Protein AF-A0A4Q8KC87-F1 (afdb_monomer)

Organism: Hadronyche cerberea (NCBI:txid1107879)

Solvent-accessible surface area (backbone atoms only — not comparable to full-atom values): 5095 Å² total; per-residue (Å²): 119,68,68,62,54,53,53,51,52,51,50,52,52,53,57,65,52,70,55,52,27,91,42,35,79,67,53,78,40,87,54,31,27,45,53,97,41,27,63,42,76,28,30,48,80,73,28,72,27,36,73,82,67,84,45,50,64,43,23,89,70,35,37,64,56,51,89,80,50,51,31,28,10,34,51,55,85,71,66,82,76,80,78,83,82,85,130

Sequence (87 aa):
MMQLAVLICLTLVVNIFAQRCTKDSDCGDDDRCCLFSRCLMKPGEREYCDRAGKTCTCKSGFQCSDTYGSGTCLNSSSISTSTTPNP

Radius of gyration: 19.63 Å; Cα contacts (8 Å, |Δi|>4): 134; chains: 1; bounding box: 40×20×73 Å

Nearest PDB structures (foldseek):
  3q8j-assembly1_A  TM=6.866E-01  e=4.417E-01  Asteropus
  2lqa-assembly1_A  TM=6.761E-01  e=1.423E+00  Asteropus

Structure (mmCIF, N/CA/C/O backbone):
data_AF-A0A4Q8KC87-F1
#
_entry.id   AF-A0A4Q8KC87-F1
#
loop_
_atom_site.group_PDB
_atom_site.id
_atom_site.type_symbol
_atom_site.label_atom_id
_atom_site.label_alt_id
_atom_site.label_comp_id
_atom_site.label_asym_id
_atom_site.label_entity_id
_atom_site.label_seq_id
_atom_site.pdbx_PDB_ins_code
_atom_site.Cartn_x
_atom_site.Cartn_y
_atom_site.Cartn_z
_atom_site.occupancy
_atom_site.B_iso_or_equiv
_atom_site.auth_seq_id
_atom_site.auth_comp_id
_atom_site.auth_asym_id
_atom_site.auth_atom_id
_atom_site.pdbx_PDB_model_num
ATOM 1 N N . MET A 1 1 ? -22.682 -0.411 40.032 1.00 61.38 1 MET A N 1
ATOM 2 C CA . MET A 1 1 ? -21.841 -1.452 39.392 1.00 61.38 1 MET A CA 1
ATOM 3 C C . MET A 1 1 ? -22.206 -1.735 37.927 1.00 61.38 1 MET A C 1
ATOM 5 O O . MET A 1 1 ? -21.287 -1.953 37.155 1.00 61.38 1 MET A O 1
ATOM 9 N N . MET A 1 2 ? -23.478 -1.670 37.491 1.00 65.19 2 MET A N 1
ATOM 10 C CA . MET A 1 2 ? -23.847 -1.923 36.075 1.00 65.19 2 MET A CA 1
ATOM 11 C C . MET A 1 2 ? -23.337 -0.876 35.065 1.00 65.19 2 MET A C 1
ATOM 13 O O . MET A 1 2 ? -22.908 -1.249 33.980 1.00 65.19 2 MET A O 1
ATOM 17 N N . GLN A 1 3 ? -23.334 0.420 35.404 1.00 73.06 3 GLN A N 1
ATOM 18 C CA . GLN A 1 3 ? -22.902 1.474 34.467 1.00 73.06 3 GLN A CA 1
ATOM 19 C C . GLN A 1 3 ? -21.436 1.346 34.031 1.00 73.06 3 GLN A C 1
ATOM 21 O O . GLN A 1 3 ? -21.126 1.591 32.869 1.00 73.06 3 GLN A O 1
ATOM 26 N N . LEU A 1 4 ? -20.546 0.931 34.939 1.00 77.75 4 LEU A N 1
ATOM 27 C CA . LEU A 1 4 ? -19.122 0.784 34.635 1.00 77.75 4 LEU A CA 1
ATOM 28 C C . LEU A 1 4 ? -18.890 -0.338 33.608 1.00 77.75 4 LEU A C 1
ATOM 30 O O . LEU A 1 4 ? -18.124 -0.162 32.669 1.00 77.75 4 LEU A O 1
ATOM 34 N N . ALA A 1 5 ? -19.614 -1.455 33.738 1.00 77.81 5 ALA A N 1
ATOM 35 C CA . ALA A 1 5 ? -19.540 -2.576 32.802 1.00 77.81 5 ALA A CA 1
ATOM 36 C C . ALA A 1 5 ? -20.050 -2.201 31.400 1.00 77.81 5 ALA A C 1
ATOM 38 O O . ALA A 1 5 ? -19.438 -2.572 30.401 1.00 77.81 5 ALA A O 1
ATOM 39 N N . VAL A 1 6 ? -21.130 -1.416 31.317 1.00 79.62 6 VAL A N 1
ATOM 40 C CA . VAL A 1 6 ? -21.669 -0.924 30.038 1.00 79.62 6 VAL A CA 1
ATOM 41 C C . VAL A 1 6 ? -20.685 0.032 29.356 1.00 79.62 6 VAL A C 1
ATOM 43 O O . VAL A 1 6 ? -20.454 -0.097 28.155 1.00 79.62 6 VAL A O 1
ATOM 46 N N . LEU A 1 7 ? -20.048 0.937 30.110 1.00 78.81 7 LEU A N 1
ATOM 47 C CA . LEU A 1 7 ? -19.023 1.841 29.574 1.00 78.81 7 LEU A CA 1
ATOM 48 C C . LEU A 1 7 ? -17.795 1.085 29.049 1.00 78.81 7 LEU A C 1
ATOM 50 O O . LEU A 1 7 ? -17.278 1.422 27.984 1.00 78.81 7 LEU A O 1
ATOM 54 N N . ILE A 1 8 ? -17.342 0.060 29.777 1.00 79.56 8 ILE A N 1
ATOM 55 C CA . ILE A 1 8 ? -16.208 -0.788 29.381 1.00 79.56 8 ILE A CA 1
ATOM 56 C C . ILE A 1 8 ? -16.548 -1.580 28.111 1.00 79.56 8 ILE A C 1
ATOM 58 O O . ILE A 1 8 ? -15.752 -1.612 27.176 1.00 79.56 8 ILE A O 1
ATOM 62 N N . CYS A 1 9 ? -17.749 -2.160 28.023 1.00 75.44 9 CYS A N 1
ATOM 63 C CA . CYS A 1 9 ? -18.202 -2.838 26.807 1.00 75.44 9 CYS A CA 1
ATOM 64 C C . CYS A 1 9 ? -18.281 -1.885 25.608 1.00 75.44 9 CYS A C 1
ATOM 66 O O . CYS A 1 9 ? -17.784 -2.221 24.537 1.00 75.44 9 CYS A O 1
ATOM 68 N N . LEU A 1 10 ? -18.858 -0.692 25.772 1.00 74.00 10 LEU A N 1
ATOM 69 C CA . LEU A 1 10 ? -18.950 0.299 24.694 1.00 74.00 10 LEU A CA 1
ATOM 70 C C . LEU A 1 10 ? -17.568 0.758 24.222 1.00 74.00 10 LEU A C 1
ATOM 72 O O . LEU A 1 10 ? -17.318 0.797 23.022 1.00 74.00 10 LEU A O 1
ATOM 76 N N . THR A 1 11 ? -16.651 1.052 25.143 1.00 68.94 11 THR A N 1
ATOM 77 C CA . THR A 1 11 ? -15.282 1.458 24.788 1.00 68.94 11 THR A CA 1
ATOM 78 C C . THR A 1 11 ? -14.505 0.338 24.102 1.00 68.94 11 THR A C 1
ATOM 80 O O . THR A 1 11 ? -13.854 0.602 23.096 1.00 68.94 11 THR A O 1
ATOM 83 N N . LEU A 1 12 ? -14.611 -0.912 24.563 1.00 63.50 12 LEU A N 1
ATOM 84 C CA . LEU A 1 12 ? -13.997 -2.067 23.897 1.00 63.50 12 LEU A CA 1
ATOM 85 C C . LEU A 1 12 ? -14.557 -2.287 22.490 1.00 63.50 12 LEU A C 1
ATOM 87 O O . LEU A 1 12 ? -13.786 -2.493 21.557 1.00 63.50 12 LEU A O 1
ATOM 91 N N . VAL A 1 13 ? -15.878 -2.206 22.318 1.00 62.66 13 VAL A N 1
ATOM 92 C CA . VAL A 1 13 ? -16.526 -2.343 21.007 1.00 62.66 13 VAL A CA 1
ATOM 93 C C . VAL A 1 13 ? -16.033 -1.243 20.068 1.00 62.66 13 VAL A C 1
ATOM 95 O O . VAL A 1 13 ? -15.521 -1.548 18.994 1.00 62.66 13 VAL A O 1
ATOM 98 N N . VAL A 1 14 ? -16.078 0.022 20.488 1.00 62.28 14 VAL A N 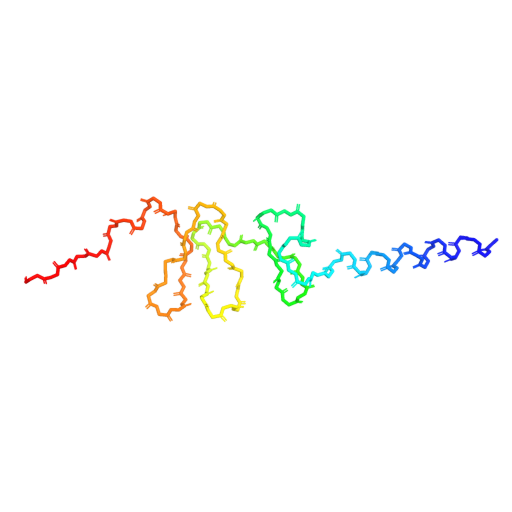1
ATOM 99 C CA . VAL A 1 14 ? -15.600 1.147 19.668 1.00 62.28 14 VAL A CA 1
ATOM 100 C C . VAL A 1 14 ? -14.116 0.992 19.321 1.00 62.28 14 VAL A C 1
ATOM 102 O O . VAL A 1 14 ? -13.743 1.215 18.175 1.00 62.28 14 VAL A O 1
ATOM 105 N N . ASN A 1 15 ? -13.276 0.528 20.248 1.00 59.62 15 ASN A N 1
ATOM 106 C CA . ASN A 1 15 ? -11.840 0.352 20.012 1.00 59.62 15 ASN A CA 1
ATOM 107 C C . ASN A 1 15 ? -11.525 -0.821 19.055 1.00 59.62 15 ASN A C 1
ATOM 109 O O . ASN A 1 15 ? -10.617 -0.728 18.233 1.00 59.62 15 ASN A O 1
ATOM 113 N N . ILE A 1 16 ? -12.312 -1.905 19.095 1.00 59.41 16 ILE A N 1
ATOM 114 C CA . ILE A 1 16 ? -12.184 -3.043 18.163 1.00 59.41 16 ILE A CA 1
ATOM 115 C C . ILE A 1 16 ? -12.620 -2.654 16.743 1.00 59.41 16 ILE A C 1
ATOM 117 O O . ILE A 1 16 ? -12.015 -3.103 15.766 1.00 59.41 16 ILE A O 1
ATOM 121 N N . PHE A 1 17 ? -13.654 -1.820 16.610 1.00 57.19 17 PHE A N 1
ATOM 122 C CA . PHE A 1 17 ? -14.113 -1.339 15.306 1.00 57.19 17 PHE A CA 1
ATOM 123 C C . PHE A 1 17 ? -13.255 -0.191 14.755 1.00 57.19 17 PHE A C 1
ATOM 125 O O . PHE A 1 17 ? -13.087 -0.112 13.542 1.00 57.19 17 PHE A O 1
ATOM 132 N N . ALA A 1 18 ? -12.637 0.629 15.611 1.00 57.78 18 ALA A N 1
ATOM 133 C CA . ALA A 1 18 ? -11.821 1.778 15.203 1.00 57.78 18 ALA A CA 1
ATOM 134 C C . ALA A 1 18 ? -10.528 1.413 14.452 1.00 57.78 18 ALA A C 1
ATOM 136 O O . ALA A 1 18 ? -9.940 2.268 13.799 1.00 57.78 18 ALA A O 1
ATOM 137 N N . GLN A 1 19 ? -10.068 0.161 14.519 1.00 62.28 19 GLN A N 1
ATOM 138 C CA . GLN A 1 19 ? -8.885 -0.280 13.767 1.00 62.28 19 GLN A CA 1
ATOM 139 C C . GLN A 1 19 ? -9.216 -0.877 12.397 1.00 62.28 19 GLN A C 1
ATOM 141 O O . GLN A 1 19 ? -8.297 -1.192 11.632 1.00 62.28 19 GLN A O 1
ATOM 146 N N . ARG A 1 20 ? -10.506 -1.072 12.093 1.00 79.81 20 ARG A N 1
ATOM 147 C CA . ARG A 1 20 ? -10.937 -1.598 10.803 1.00 79.81 20 ARG A CA 1
ATOM 148 C C . ARG A 1 20 ? -11.202 -0.461 9.839 1.00 79.81 20 ARG A C 1
ATOM 150 O O . ARG A 1 20 ? -11.871 0.505 10.177 1.00 79.81 20 ARG A O 1
ATOM 157 N N . CYS A 1 21 ? -10.721 -0.627 8.622 1.00 87.19 21 CYS A N 1
ATOM 158 C CA . CYS A 1 21 ? -10.992 0.287 7.527 1.00 87.19 21 CYS A CA 1
ATOM 159 C C . CYS A 1 21 ? -11.689 -0.460 6.386 1.00 87.19 21 CYS A C 1
ATOM 161 O O . CYS A 1 21 ? -11.576 -1.683 6.248 1.00 87.19 21 CYS A O 1
ATOM 163 N N . THR A 1 22 ? -12.408 0.288 5.562 1.00 87.00 22 THR A N 1
ATOM 164 C CA . THR A 1 22 ? -12.983 -0.175 4.291 1.00 87.00 22 THR A CA 1
ATOM 165 C C . THR A 1 22 ? -12.389 0.557 3.093 1.00 87.00 22 THR A C 1
ATOM 167 O O . THR A 1 22 ? -12.416 0.041 1.979 1.00 87.00 22 THR A O 1
ATOM 170 N N . LYS A 1 23 ? -11.823 1.740 3.330 1.00 87.19 23 LYS A N 1
ATOM 171 C CA . LYS A 1 23 ? -11.177 2.614 2.349 1.00 87.19 23 LYS A CA 1
ATOM 172 C C . LYS A 1 23 ? -10.104 3.451 3.035 1.00 87.19 23 LYS A C 1
ATOM 174 O O . LYS A 1 23 ? -10.143 3.639 4.249 1.00 87.19 23 LYS A O 1
ATOM 179 N N . ASP A 1 24 ? -9.169 3.973 2.253 1.00 87.19 24 ASP A N 1
ATOM 180 C CA . ASP A 1 24 ? -8.015 4.731 2.755 1.00 87.19 24 ASP A CA 1
ATOM 181 C C . ASP A 1 24 ? -8.416 5.928 3.629 1.00 87.19 24 ASP A C 1
ATOM 183 O O . ASP A 1 24 ? -7.796 6.170 4.661 1.00 87.19 24 ASP A O 1
ATOM 187 N N . SER A 1 25 ? -9.510 6.619 3.285 1.00 84.44 25 SER A N 1
ATOM 188 C CA . SER A 1 25 ? -10.018 7.762 4.058 1.00 84.44 25 SER A CA 1
ATOM 189 C C . SER A 1 25 ? -10.417 7.410 5.495 1.00 84.44 25 SER A C 1
ATOM 191 O O . SER A 1 25 ? -10.454 8.291 6.348 1.00 84.44 25 SER A O 1
ATOM 193 N N . ASP A 1 26 ? -10.716 6.138 5.778 1.00 86.50 26 ASP A N 1
ATOM 194 C CA . ASP A 1 26 ? -11.080 5.690 7.127 1.00 86.50 26 ASP A CA 1
ATOM 195 C C . ASP A 1 26 ? -9.865 5.705 8.074 1.00 86.50 26 ASP A C 1
ATOM 197 O O . ASP A 1 26 ? -10.025 5.696 9.291 1.00 86.50 26 ASP A O 1
ATOM 201 N N . CYS A 1 27 ? -8.643 5.744 7.529 1.00 85.94 27 CYS A N 1
ATOM 202 C CA . CYS A 1 27 ? -7.404 5.744 8.302 1.00 85.94 27 CYS A CA 1
ATOM 203 C C . CYS A 1 27 ? -7.011 7.120 8.852 1.00 85.94 27 CYS A C 1
ATOM 205 O O . CYS A 1 27 ? -6.073 7.197 9.650 1.00 85.94 27 CYS A O 1
ATOM 207 N N . GLY A 1 28 ? -7.729 8.177 8.451 1.00 81.19 28 GLY A N 1
ATOM 208 C CA . GLY A 1 28 ? -7.577 9.539 8.970 1.00 81.19 28 GLY A CA 1
ATOM 209 C C . GLY A 1 28 ? -6.265 10.237 8.605 1.00 81.19 28 GLY A C 1
ATOM 210 O O . GLY A 1 28 ? -5.980 11.286 9.172 1.00 81.19 28 GLY A O 1
ATOM 211 N N . ASP A 1 29 ? -5.469 9.659 7.703 1.00 83.12 29 ASP A N 1
ATOM 212 C CA . ASP A 1 29 ? -4.133 10.135 7.350 1.00 83.12 29 ASP A CA 1
ATOM 213 C C . ASP A 1 29 ? -3.804 9.775 5.889 1.00 83.12 29 ASP A C 1
ATOM 215 O O . ASP A 1 29 ? -3.997 8.630 5.469 1.00 83.12 29 ASP A O 1
ATOM 219 N N . ASP A 1 30 ? -3.318 10.751 5.117 1.00 82.88 30 ASP A N 1
ATOM 220 C CA . ASP A 1 30 ? -3.021 10.601 3.684 1.00 82.88 30 ASP A CA 1
ATOM 221 C C . ASP A 1 30 ? -1.831 9.673 3.401 1.00 82.88 30 ASP A C 1
ATOM 223 O O . ASP A 1 30 ? -1.726 9.105 2.308 1.00 82.88 30 ASP A O 1
ATOM 227 N N . ASP A 1 31 ? -0.954 9.476 4.384 1.00 88.19 31 ASP A N 1
ATOM 228 C CA . ASP A 1 31 ? 0.189 8.568 4.334 1.00 88.19 31 ASP A CA 1
ATOM 229 C C . ASP A 1 31 ? -0.180 7.140 4.760 1.00 88.19 31 ASP A C 1
ATOM 231 O O . ASP A 1 31 ? 0.684 6.255 4.803 1.00 88.19 31 ASP A O 1
ATOM 235 N N . ARG A 1 32 ? -1.460 6.883 5.045 1.00 90.12 32 ARG A N 1
ATOM 236 C CA . ARG A 1 32 ? -1.991 5.559 5.362 1.00 90.12 32 ARG A CA 1
ATOM 237 C C . ARG A 1 32 ? -2.964 5.075 4.302 1.00 90.12 32 ARG A C 1
ATOM 239 O O . ARG A 1 32 ? -3.498 5.821 3.488 1.00 90.12 32 ARG A O 1
ATOM 246 N N . CYS A 1 33 ? -3.151 3.770 4.298 1.00 90.00 33 CYS A N 1
ATOM 247 C CA . CYS A 1 33 ? -3.958 3.044 3.334 1.00 90.00 33 CYS A CA 1
ATOM 248 C C . CYS A 1 33 ? -4.711 1.926 4.039 1.00 90.00 33 CYS A C 1
ATOM 250 O O . CYS A 1 33 ? -4.247 1.378 5.045 1.00 90.00 33 CYS A O 1
ATOM 252 N N . CYS A 1 34 ? -5.848 1.550 3.476 1.00 90.19 34 CYS A N 1
ATOM 253 C CA . CYS A 1 34 ? -6.618 0.431 3.953 1.00 90.19 34 CYS A CA 1
ATOM 254 C C . CYS A 1 34 ? -6.254 -0.849 3.203 1.00 90.19 34 CYS A C 1
ATOM 256 O O . CYS A 1 34 ? -6.632 -1.038 2.050 1.00 90.19 34 CYS A O 1
ATOM 258 N N . LEU A 1 35 ? -5.572 -1.768 3.882 1.00 88.56 35 LEU A N 1
ATOM 259 C CA . LEU A 1 35 ? -5.203 -3.066 3.326 1.00 88.56 35 LEU A CA 1
ATOM 260 C C . LEU A 1 35 ? -5.648 -4.182 4.270 1.00 88.56 35 LEU A C 1
ATOM 262 O O . LEU A 1 35 ? -5.370 -4.141 5.467 1.00 88.56 35 LEU A O 1
ATOM 266 N N . PHE A 1 36 ? -6.360 -5.182 3.742 1.00 86.31 36 PHE A N 1
ATOM 267 C CA . PHE A 1 36 ? -6.946 -6.275 4.537 1.00 86.31 36 PHE A CA 1
ATOM 268 C C . PHE A 1 36 ? -7.759 -5.773 5.745 1.00 86.31 36 PHE A C 1
ATOM 270 O O . PHE A 1 36 ? -7.673 -6.314 6.849 1.00 86.31 36 PHE A O 1
ATOM 277 N N . SER A 1 37 ? -8.522 -4.696 5.534 1.00 87.38 37 SER A N 1
ATOM 278 C CA . SER A 1 37 ? -9.294 -4.004 6.571 1.00 87.38 37 SER A CA 1
ATOM 279 C C . SER A 1 37 ? -8.457 -3.486 7.742 1.00 87.38 37 SER A C 1
ATOM 281 O O . SER A 1 37 ? -8.972 -3.363 8.851 1.00 87.38 37 SER A O 1
ATOM 283 N N . ARG A 1 38 ? -7.176 -3.172 7.519 1.00 86.69 38 ARG A N 1
ATOM 284 C CA . ARG A 1 38 ? -6.298 -2.507 8.486 1.00 86.69 38 ARG A CA 1
ATOM 285 C C . ARG A 1 38 ? -5.618 -1.298 7.867 1.00 86.69 38 ARG A C 1
ATOM 287 O O . ARG A 1 38 ? -5.208 -1.323 6.711 1.00 86.69 38 ARG A O 1
ATOM 294 N N . CYS A 1 39 ? -5.445 -0.267 8.682 1.00 87.06 39 CYS A N 1
ATOM 295 C CA . CYS A 1 39 ? -4.709 0.926 8.296 1.00 87.06 39 CYS A CA 1
ATOM 296 C C . CYS A 1 39 ? -3.201 0.696 8.392 1.00 87.06 39 CYS A C 1
ATOM 298 O O . CYS A 1 39 ? -2.641 0.667 9.493 1.00 87.06 39 CYS A O 1
ATOM 300 N N . LEU A 1 40 ? -2.543 0.562 7.246 1.00 88.62 40 LEU A N 1
ATOM 301 C CA . LEU A 1 40 ? -1.093 0.417 7.127 1.00 88.62 40 LEU A CA 1
ATOM 302 C C . LEU A 1 40 ? -0.459 1.724 6.649 1.00 88.62 40 LEU A C 1
ATOM 304 O O . LEU A 1 40 ? -1.150 2.610 6.154 1.00 88.62 40 LEU A O 1
ATOM 308 N N . MET A 1 41 ? 0.854 1.849 6.831 1.00 89.69 41 MET A N 1
ATOM 309 C CA . MET A 1 41 ? 1.617 2.964 6.274 1.00 89.69 41 MET A CA 1
ATOM 310 C C . MET A 1 41 ? 1.840 2.724 4.778 1.00 89.69 41 MET A C 1
ATOM 312 O O . MET A 1 41 ? 2.172 1.607 4.376 1.00 89.69 41 MET A O 1
ATOM 316 N N . LYS A 1 42 ? 1.662 3.761 3.961 1.00 91.69 42 LYS A N 1
ATOM 317 C CA . LYS A 1 42 ? 2.029 3.727 2.546 1.00 91.69 42 LYS A CA 1
ATOM 318 C C . LYS A 1 42 ? 3.555 3.657 2.402 1.00 91.69 42 LYS A C 1
ATOM 320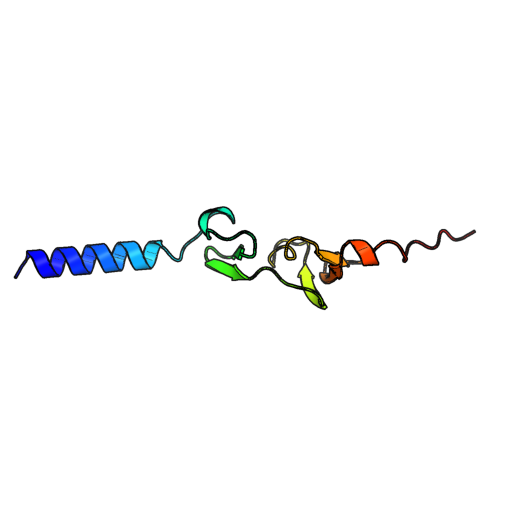 O O . LYS A 1 42 ? 4.250 4.315 3.182 1.00 91.69 42 LYS A O 1
ATOM 325 N N . PRO A 1 43 ? 4.072 2.911 1.411 1.00 91.06 43 PRO A N 1
ATOM 326 C CA . PRO A 1 43 ? 5.503 2.824 1.179 1.00 91.06 43 PRO A CA 1
ATOM 327 C C . PRO A 1 43 ? 6.110 4.173 0.756 1.00 91.06 43 PRO A C 1
ATOM 329 O O . PRO A 1 43 ? 5.562 4.882 -0.092 1.00 91.06 43 PRO A O 1
ATOM 332 N N . GLY A 1 44 ? 7.232 4.539 1.371 1.00 90.00 44 GLY A N 1
ATOM 333 C CA . GLY A 1 44 ? 8.052 5.709 1.051 1.00 90.00 44 GLY A CA 1
ATOM 334 C C . GLY A 1 44 ? 9.128 5.416 0.003 1.00 90.00 44 GLY A C 1
ATOM 335 O O . GLY A 1 44 ? 9.124 4.370 -0.638 1.00 90.00 44 GLY A O 1
ATOM 336 N N . GLU A 1 45 ? 10.072 6.340 -0.188 1.00 91.25 45 GLU A N 1
ATOM 337 C CA . GLU A 1 45 ? 11.153 6.175 -1.169 1.00 91.25 45 GLU A CA 1
ATOM 338 C C . GLU A 1 45 ? 11.926 4.859 -0.973 1.00 91.25 45 GLU A C 1
ATOM 340 O O . GLU A 1 45 ? 12.337 4.531 0.138 1.00 91.25 45 GLU A O 1
ATOM 345 N N . ARG A 1 46 ? 12.181 4.143 -2.072 1.00 89.38 46 ARG A N 1
ATOM 346 C CA . ARG A 1 46 ? 12.884 2.851 -2.147 1.00 89.38 46 ARG A CA 1
ATOM 347 C C . ARG A 1 46 ? 12.188 1.685 -1.445 1.00 89.38 46 ARG A C 1
ATOM 349 O O . ARG A 1 46 ? 12.716 0.575 -1.485 1.00 89.38 46 ARG A O 1
ATOM 356 N N . GLU A 1 47 ? 11.006 1.886 -0.873 1.00 90.88 47 GLU A N 1
ATOM 357 C CA . GLU A 1 47 ? 10.198 0.789 -0.346 1.00 90.88 47 GLU A CA 1
ATOM 358 C C . GLU A 1 47 ? 9.454 0.059 -1.466 1.00 90.88 47 GLU A C 1
ATOM 360 O O . GLU A 1 47 ? 9.189 0.611 -2.538 1.00 90.88 47 GLU A O 1
ATOM 365 N N . TYR A 1 48 ? 9.152 -1.215 -1.221 1.00 88.75 48 TYR A N 1
ATOM 366 C CA . TYR A 1 48 ? 8.482 -2.081 -2.184 1.00 88.75 48 TYR A CA 1
ATOM 367 C C . TYR A 1 48 ? 7.057 -1.602 -2.473 1.00 88.75 48 TYR A C 1
ATOM 369 O O . TYR A 1 48 ? 6.304 -1.257 -1.561 1.00 88.75 48 TYR A O 1
ATOM 377 N N . CYS A 1 49 ? 6.673 -1.654 -3.744 1.00 89.62 49 CYS A N 1
ATOM 378 C CA . CYS A 1 49 ? 5.319 -1.383 -4.204 1.00 89.62 49 CYS A CA 1
ATOM 379 C C . CYS A 1 49 ? 4.889 -2.400 -5.261 1.00 89.62 49 CYS A C 1
ATOM 381 O O . CYS A 1 49 ? 5.713 -2.979 -5.971 1.00 89.62 49 CYS A O 1
ATOM 383 N N . ASP A 1 50 ? 3.580 -2.605 -5.370 1.00 86.31 50 ASP A N 1
ATOM 384 C CA . ASP A 1 50 ? 2.981 -3.589 -6.262 1.00 86.31 50 ASP A CA 1
ATOM 385 C C . ASP A 1 50 ? 1.670 -3.049 -6.853 1.00 86.31 50 ASP A C 1
ATOM 387 O O . ASP A 1 50 ? 0.811 -2.543 -6.126 1.00 86.31 50 ASP A O 1
ATOM 391 N N . ARG A 1 51 ? 1.502 -3.142 -8.179 1.00 73.69 51 ARG A N 1
ATOM 392 C CA . ARG A 1 51 ? 0.277 -2.695 -8.869 1.00 73.69 51 ARG A CA 1
ATOM 393 C C . ARG A 1 51 ? -0.863 -3.703 -8.816 1.00 73.69 51 ARG A C 1
ATOM 395 O O . ARG A 1 51 ? -1.994 -3.327 -9.111 1.00 73.69 51 ARG A O 1
ATOM 402 N N . ALA A 1 52 ? -0.622 -4.951 -8.424 1.00 74.69 52 ALA A N 1
ATOM 403 C CA . ALA A 1 52 ? -1.668 -5.965 -8.303 1.00 74.69 52 ALA A CA 1
ATOM 404 C C . ALA A 1 52 ? -2.567 -5.752 -7.068 1.00 74.69 52 ALA A C 1
ATOM 406 O O . ALA A 1 52 ? -3.359 -6.630 -6.726 1.00 74.69 52 ALA A O 1
ATOM 407 N N . GLY A 1 53 ? -2.444 -4.611 -6.374 1.00 71.19 53 GLY A N 1
ATOM 408 C CA . GLY A 1 53 ? -3.268 -4.254 -5.217 1.00 71.19 53 GLY A CA 1
ATOM 409 C C . GLY A 1 53 ? -2.970 -5.092 -3.975 1.00 71.19 53 GLY A C 1
ATOM 410 O O . GLY A 1 53 ? -3.738 -5.073 -3.015 1.00 71.19 53 GLY A O 1
ATOM 411 N N . LYS A 1 54 ? -1.863 -5.848 -3.981 1.00 79.94 54 LYS A N 1
ATOM 412 C CA . LYS A 1 54 ? -1.411 -6.622 -2.817 1.00 79.94 54 LYS A CA 1
ATOM 413 C C . LYS A 1 54 ? -0.739 -5.756 -1.760 1.00 79.94 54 LYS A C 1
ATOM 415 O O . LYS A 1 54 ? -0.613 -6.189 -0.617 1.00 79.94 54 LYS A O 1
ATOM 420 N N . THR A 1 55 ? -0.313 -4.555 -2.138 1.00 85.19 55 THR A N 1
ATOM 421 C CA . THR A 1 55 ? 0.272 -3.559 -1.245 1.00 85.19 55 THR A CA 1
ATOM 422 C C . THR A 1 55 ? -0.453 -2.237 -1.404 1.00 85.19 55 THR A C 1
ATOM 424 O O . THR A 1 55 ? -1.192 -2.013 -2.362 1.00 85.19 55 THR A O 1
ATOM 427 N N . CYS A 1 56 ? -0.197 -1.330 -0.473 1.00 88.06 56 CYS A N 1
ATOM 428 C CA . CYS A 1 56 ? -0.618 0.048 -0.623 1.00 88.06 56 CYS A CA 1
ATOM 429 C C . CYS A 1 56 ? 0.145 0.755 -1.740 1.00 88.06 56 CYS A C 1
ATOM 431 O O . CYS A 1 56 ? 1.283 0.395 -2.055 1.00 88.06 56 CYS A O 1
ATOM 433 N N . THR A 1 57 ? -0.474 1.789 -2.304 1.00 88.06 57 THR A N 1
ATOM 434 C CA . THR A 1 57 ? 0.202 2.726 -3.201 1.00 88.06 57 THR A CA 1
ATOM 435 C C . THR A 1 57 ? 1.258 3.517 -2.439 1.00 88.06 57 THR A C 1
ATOM 437 O O . THR A 1 57 ? 1.103 3.753 -1.241 1.00 88.06 57 THR A O 1
ATOM 440 N N . CYS A 1 58 ? 2.294 3.975 -3.138 1.00 90.00 58 CYS A N 1
ATOM 441 C CA . CYS A 1 58 ? 3.324 4.833 -2.561 1.00 90.00 58 CYS A CA 1
ATOM 442 C C . CYS A 1 58 ? 2.744 6.083 -1.878 1.00 90.00 58 CYS A C 1
ATOM 444 O O . CYS A 1 58 ? 1.657 6.554 -2.233 1.00 90.00 58 CYS A O 1
ATOM 446 N N . LYS A 1 59 ? 3.488 6.628 -0.910 1.00 91.44 59 LYS A N 1
ATOM 447 C CA . LYS A 1 59 ? 3.201 7.934 -0.307 1.00 91.44 59 LYS A CA 1
ATOM 448 C C . LYS A 1 59 ? 3.140 9.033 -1.364 1.00 91.44 59 LYS A C 1
ATOM 450 O O . LYS A 1 59 ? 3.765 8.944 -2.424 1.00 91.44 59 LYS A O 1
ATOM 455 N N . SER A 1 60 ? 2.424 10.103 -1.035 1.00 86.69 60 SER A N 1
ATOM 456 C CA . SER A 1 60 ? 2.330 11.302 -1.865 1.00 86.69 60 SER A CA 1
ATOM 457 C C . SER A 1 60 ? 3.722 11.819 -2.250 1.00 86.69 60 SER A C 1
ATOM 459 O O . SER A 1 60 ? 4.601 11.958 -1.404 1.00 86.69 60 SER A O 1
ATOM 461 N N . GLY A 1 61 ? 3.927 12.086 -3.542 1.00 86.31 61 GLY A N 1
ATOM 462 C CA . GLY A 1 61 ? 5.222 12.501 -4.099 1.00 86.31 61 GLY A CA 1
ATOM 463 C C . GLY A 1 61 ? 6.073 11.357 -4.662 1.00 86.31 61 GLY A C 1
ATOM 464 O O . GLY A 1 61 ? 6.978 11.612 -5.459 1.00 86.31 61 GLY A O 1
ATOM 465 N N . PHE A 1 62 ? 5.741 10.101 -4.362 1.00 89.12 62 PHE A N 1
ATOM 466 C CA . PHE A 1 62 ? 6.417 8.930 -4.915 1.00 89.12 62 PHE A CA 1
ATOM 467 C C . PHE A 1 62 ? 5.527 8.182 -5.912 1.00 89.12 62 PHE A C 1
ATOM 469 O O . PHE A 1 62 ? 4.308 8.124 -5.771 1.00 89.12 62 PHE A O 1
ATOM 476 N N . GLN A 1 63 ? 6.149 7.574 -6.914 1.00 89.06 63 GLN A N 1
ATOM 477 C CA . GLN A 1 63 ? 5.504 6.710 -7.893 1.00 89.06 63 GLN A CA 1
ATOM 478 C C . GLN A 1 63 ? 6.173 5.340 -7.885 1.00 89.06 63 GLN A C 1
ATOM 480 O O . GLN A 1 63 ? 7.387 5.226 -7.715 1.00 89.06 63 GLN A O 1
ATOM 485 N N . CYS A 1 64 ? 5.375 4.293 -8.076 1.00 88.00 64 CYS A N 1
ATOM 486 C CA . CYS A 1 64 ? 5.905 2.943 -8.168 1.00 88.00 64 CYS A CA 1
ATOM 487 C C . CYS A 1 64 ? 6.677 2.791 -9.482 1.00 88.00 64 CYS A C 1
ATOM 489 O O . CYS A 1 64 ? 6.104 2.923 -10.562 1.00 88.00 64 CYS A O 1
ATOM 491 N N . SER A 1 65 ? 7.981 2.541 -9.383 1.00 88.69 65 SER A N 1
ATOM 492 C CA . SER A 1 65 ? 8.845 2.210 -10.511 1.00 88.69 65 SER A CA 1
ATOM 493 C C . SER A 1 65 ? 8.722 0.720 -10.794 1.00 88.69 65 SER A C 1
ATOM 495 O O . SER A 1 65 ? 9.577 -0.073 -10.401 1.00 88.69 65 SER A O 1
ATOM 497 N N . ASP A 1 66 ? 7.618 0.330 -11.421 1.00 80.19 66 ASP A N 1
ATOM 498 C CA . ASP A 1 66 ? 7.349 -1.049 -11.806 1.00 80.19 66 ASP A CA 1
ATOM 499 C C . ASP A 1 66 ? 7.586 -1.267 -13.305 1.00 80.19 66 ASP A C 1
ATOM 501 O O . ASP A 1 66 ? 7.154 -0.485 -14.147 1.00 80.19 66 ASP A O 1
ATOM 505 N N . THR A 1 67 ? 8.287 -2.350 -13.646 1.00 71.31 67 THR A N 1
ATOM 506 C CA . THR A 1 67 ? 8.423 -2.820 -15.040 1.00 71.31 67 THR A CA 1
ATOM 507 C C .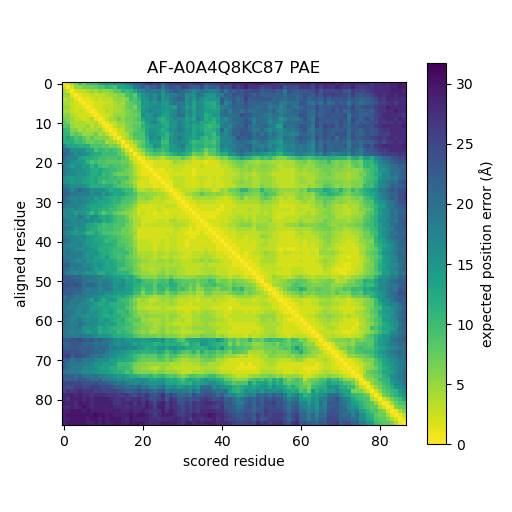 THR A 1 67 ? 7.541 -4.043 -15.306 1.00 71.31 67 THR A C 1
ATOM 509 O O . THR A 1 67 ? 7.091 -4.251 -16.426 1.00 71.31 67 THR A O 1
ATOM 512 N N . TYR A 1 68 ? 7.253 -4.837 -14.268 1.00 75.56 68 TYR A N 1
ATOM 513 C CA . TYR A 1 68 ? 6.532 -6.114 -14.372 1.00 75.56 68 TYR A CA 1
ATOM 514 C C . TYR A 1 68 ? 5.455 -6.289 -13.286 1.00 75.56 68 TYR A C 1
ATOM 516 O O . TYR A 1 68 ? 5.144 -7.408 -12.887 1.00 75.56 68 TYR A O 1
ATOM 524 N N . GLY A 1 69 ? 4.895 -5.189 -12.773 1.00 74.56 69 GLY A N 1
ATOM 525 C CA . GLY A 1 69 ? 3.834 -5.205 -11.754 1.00 74.56 69 GLY A CA 1
ATOM 526 C C . GLY A 1 69 ? 4.313 -5.122 -10.300 1.00 74.56 69 GLY A C 1
ATOM 527 O O . GLY A 1 69 ? 3.515 -4.777 -9.432 1.00 74.56 69 GLY A O 1
ATOM 528 N N . SER A 1 70 ? 5.605 -5.333 -10.045 1.00 84.06 70 SER A N 1
ATOM 529 C CA . SER A 1 70 ? 6.270 -5.072 -8.762 1.00 84.06 70 SER A CA 1
ATOM 530 C C . SER A 1 70 ? 7.467 -4.146 -8.958 1.00 84.06 70 SER A C 1
ATOM 532 O O . SER A 1 70 ? 8.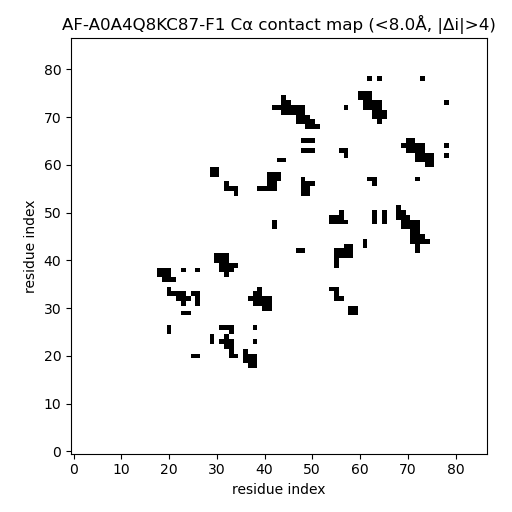164 -4.246 -9.974 1.00 84.06 70 SER A O 1
ATOM 534 N N . GLY A 1 71 ? 7.737 -3.284 -7.986 1.00 89.75 71 GLY A N 1
ATOM 535 C CA . GLY A 1 71 ? 8.791 -2.286 -8.083 1.00 89.75 71 GLY A CA 1
ATOM 536 C C . GLY A 1 71 ? 9.148 -1.658 -6.745 1.00 89.75 71 GLY A C 1
ATOM 537 O O . GLY A 1 71 ? 8.875 -2.207 -5.675 1.00 89.75 71 GLY A O 1
ATOM 538 N N . THR A 1 72 ? 9.760 -0.483 -6.818 1.00 90.56 72 THR A N 1
ATOM 539 C CA . THR A 1 72 ? 10.037 0.359 -5.654 1.00 90.56 72 THR A CA 1
ATOM 540 C C . THR A 1 72 ? 9.487 1.758 -5.864 1.00 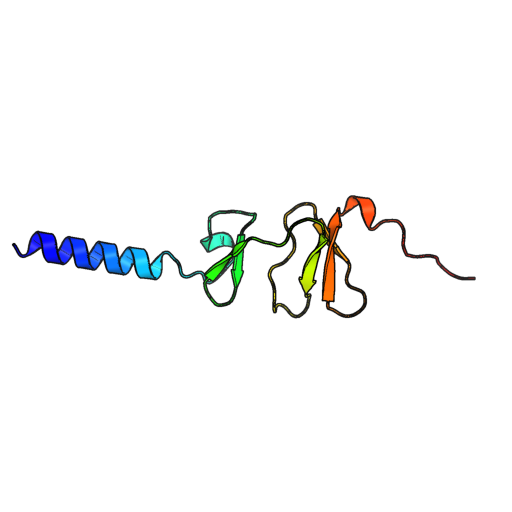90.56 72 THR A C 1
ATOM 542 O O . THR A 1 72 ? 9.423 2.263 -6.984 1.00 90.56 72 THR A O 1
ATOM 545 N N . CYS A 1 73 ? 9.060 2.399 -4.785 1.00 91.25 73 CYS A N 1
ATOM 546 C CA . CYS A 1 73 ? 8.587 3.772 -4.829 1.00 91.25 73 CYS A CA 1
ATOM 547 C C . CYS A 1 73 ? 9.767 4.718 -5.077 1.00 91.25 73 CYS A C 1
ATOM 549 O O . CYS A 1 73 ? 10.679 4.816 -4.260 1.00 91.25 73 CYS A O 1
ATOM 551 N N . LEU A 1 74 ? 9.761 5.435 -6.194 1.00 90.94 74 LEU A N 1
ATOM 552 C CA . LEU A 1 74 ? 10.755 6.457 -6.515 1.00 90.94 74 LEU A CA 1
ATOM 553 C C . LEU A 1 74 ? 10.105 7.832 -6.492 1.00 90.94 74 LEU A C 1
ATOM 555 O O . LEU A 1 74 ? 8.901 7.963 -6.698 1.00 90.94 74 LEU A O 1
ATOM 559 N N . ASN A 1 75 ? 10.893 8.870 -6.225 1.00 88.06 75 ASN A N 1
ATOM 560 C CA . ASN A 1 75 ? 10.400 10.237 -6.320 1.00 88.06 75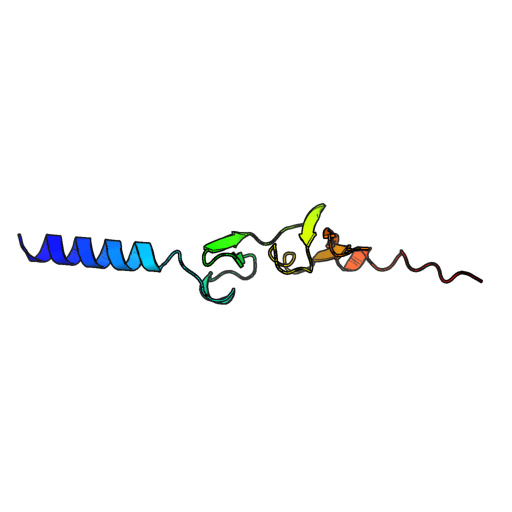 ASN A CA 1
ATOM 561 C C . ASN A 1 75 ? 9.851 10.472 -7.738 1.00 88.06 75 ASN A C 1
ATOM 563 O O . ASN A 1 75 ? 10.501 10.152 -8.730 1.00 88.06 75 ASN A O 1
ATOM 567 N N . SER A 1 76 ? 8.650 11.032 -7.849 1.00 71.19 76 SER A N 1
ATOM 568 C CA . SER A 1 76 ? 8.021 11.277 -9.155 1.00 71.19 76 SER A CA 1
ATOM 569 C C . SER A 1 76 ? 8.910 12.137 -10.066 1.00 71.19 76 SER A C 1
ATOM 571 O O . SER A 1 76 ? 8.905 11.968 -11.283 1.00 71.19 76 SER A O 1
ATOM 573 N N . SER A 1 77 ? 9.743 13.000 -9.475 1.00 67.12 77 SER A N 1
ATOM 574 C CA . SER A 1 77 ? 10.718 13.833 -10.182 1.00 67.12 77 SER A CA 1
ATOM 575 C C . SER A 1 77 ? 11.894 13.054 -10.786 1.00 67.12 77 SER A C 1
ATOM 577 O O . SER A 1 77 ? 12.525 13.545 -11.717 1.00 67.12 77 SER A O 1
ATOM 579 N N . SER A 1 78 ? 12.209 11.852 -10.291 1.00 60.22 78 SER A N 1
ATOM 580 C CA . SER A 1 78 ? 13.323 11.028 -10.785 1.00 60.22 78 SER A CA 1
ATOM 581 C C . SER A 1 78 ? 12.912 9.973 -11.817 1.00 60.22 78 SER A C 1
ATOM 583 O O . SER A 1 78 ? 13.781 9.345 -12.412 1.00 60.22 78 SER A O 1
ATOM 585 N N . ILE A 1 79 ? 11.615 9.811 -12.100 1.00 59.09 79 ILE A N 1
ATOM 586 C CA . ILE A 1 79 ? 11.105 8.823 -13.073 1.00 59.09 79 ILE A CA 1
ATOM 587 C C . ILE A 1 79 ? 11.211 9.325 -14.532 1.00 59.09 79 ILE A C 1
ATOM 589 O O . ILE A 1 79 ? 11.002 8.575 -15.481 1.00 59.09 79 ILE A O 1
ATOM 593 N N . SER A 1 80 ? 11.642 10.572 -14.750 1.00 49.19 80 SER A N 1
ATOM 594 C CA . SER A 1 80 ? 11.722 11.193 -16.085 1.00 49.19 80 SER A CA 1
ATOM 595 C C . SER A 1 80 ? 12.925 10.773 -16.958 1.00 49.19 80 SER A C 1
ATOM 597 O O . SER A 1 80 ? 13.178 11.424 -17.967 1.00 49.19 80 SER A O 1
ATOM 599 N N . THR A 1 81 ? 13.686 9.719 -16.632 1.00 45.91 81 THR A N 1
ATOM 600 C CA . THR A 1 81 ? 14.963 9.421 -17.331 1.00 45.91 81 THR A CA 1
ATOM 601 C C . THR A 1 81 ? 15.173 7.988 -17.829 1.00 45.91 81 THR A C 1
ATOM 603 O O . THR A 1 81 ? 16.293 7.645 -18.194 1.00 45.91 81 THR A O 1
ATOM 606 N N . SER A 1 82 ? 14.137 7.152 -17.948 1.00 48.06 82 SER A N 1
ATOM 607 C CA . SER A 1 82 ? 14.303 5.802 -18.526 1.00 48.06 82 SER A CA 1
ATOM 608 C C . SER A 1 82 ? 13.248 5.439 -19.571 1.00 48.06 82 SER A C 1
ATOM 610 O O . SER A 1 82 ? 12.648 4.368 -19.540 1.00 48.06 82 SER A O 1
ATOM 612 N N . THR A 1 83 ? 13.059 6.309 -20.553 1.00 45.25 83 THR A N 1
ATOM 613 C CA . THR A 1 83 ? 12.608 5.877 -21.880 1.00 45.25 83 THR A CA 1
ATOM 614 C C . THR A 1 83 ? 13.617 6.393 -22.883 1.00 45.25 83 THR A C 1
ATOM 616 O O . THR A 1 83 ? 13.455 7.483 -23.421 1.00 45.25 83 THR A O 1
ATOM 619 N N . THR A 1 84 ? 14.691 5.639 -23.098 1.00 46.41 84 THR A N 1
ATOM 620 C CA . THR A 1 84 ? 15.492 5.739 -24.318 1.00 46.41 84 THR A CA 1
ATOM 621 C C . THR A 1 84 ? 14.590 5.290 -25.472 1.00 46.41 84 THR A C 1
ATOM 623 O O . THR A 1 84 ? 14.218 4.115 -25.506 1.00 46.41 84 THR A O 1
ATOM 626 N N . PRO A 1 85 ? 14.188 6.165 -26.411 1.00 43.94 85 PRO A N 1
ATOM 627 C CA . PRO A 1 85 ? 13.624 5.715 -27.670 1.00 43.94 85 PRO A CA 1
A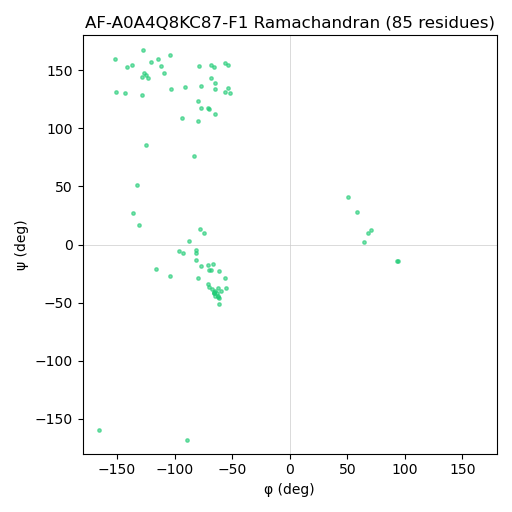TOM 628 C C . PRO A 1 85 ? 14.808 5.246 -28.516 1.00 43.94 85 PRO A C 1
ATOM 630 O O . PRO A 1 85 ? 15.718 6.023 -28.795 1.00 43.94 85 PRO A O 1
ATOM 633 N N . ASN A 1 86 ? 14.829 3.967 -28.864 1.00 41.19 86 ASN A N 1
ATOM 634 C CA . ASN A 1 86 ? 15.828 3.396 -29.758 1.00 41.19 86 ASN A CA 1
ATOM 635 C C . ASN A 1 86 ? 15.442 3.722 -31.215 1.00 41.19 86 ASN A C 1
ATOM 637 O O . ASN A 1 86 ? 14.324 3.377 -31.611 1.00 41.19 86 ASN A O 1
ATOM 641 N N . PRO A 1 87 ? 16.313 4.367 -32.005 1.00 49.09 87 PRO A N 1
ATOM 642 C CA . PRO A 1 87 ? 16.444 4.075 -33.430 1.00 49.09 87 PRO A CA 1
ATOM 643 C C . PRO A 1 87 ? 17.702 3.248 -33.725 1.00 49.09 87 PRO A C 1
ATOM 645 O O . PRO A 1 87 ? 18.783 3.586 -33.193 1.00 49.09 87 PRO A O 1
#

Secondary structure (DSSP, 8-state)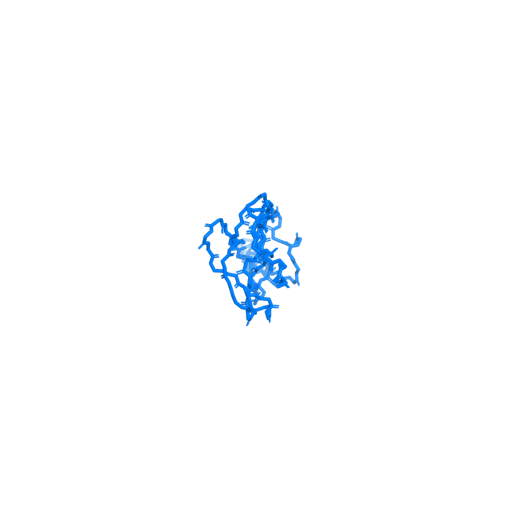:
-HH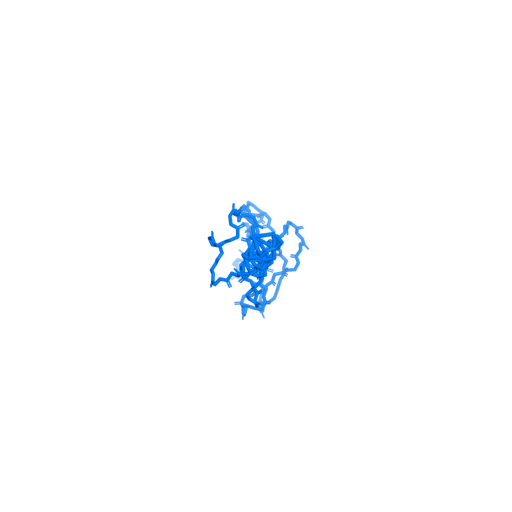HHHHHHHHHHHHHHHTB-SSGGGGSSTTEEEETTEEEEPP-TT-EEETTSSSPPPPTTEEEEESSSEEEEEEGGGGGG------

Foldseek 3Di:
DVVVVVVVVVVVVCVVLLQFDPFQVSLVDQQWTQDPRGTDGAAEFFDKDFQVSNGHAHGPQWHAPDPPRIGGTHGPVPVPPPDDDDD

pLDDT: mean 77.51, std 14.07, range [41.19, 91.69]

Mean predicted aligned error: 11.44 Å